Protein AF-A0A3B9AMH2-F1 (afdb_monomer_lite)

Secondary structure (DSSP, 8-state):
-GGGGSTT--HHHHGGG-S-HHHHHHHHHHHHHTT----EEEEEEEEEEE--SS-SSS--EEEEEEEEEEEES--STTTT---S-EESSTT--EEEEE-SS---TTHHHHHHHTT-------HHHHHHHH-TT--TTSTTHHHHHHHHHHTS---GGG-PPPPPP-

Foldseek 3Di:
DVVCPDPPDDPVVCVVVPPDVVVVVVVVCCCVVQVDAQFKQWDWDKDKDWDPDPDPQKGKIKMKTHQTKIDGLDDPVCNVPCPPIFTLDPPDIDIDIDIDPDDDPVVVVVCVVVVPDDDDDDSVVSHQVRDPQHDPPDPCPSVVVNVVVVVPDPDPPPPDDDDDDD

pLDDT: mean 77.84, std 19.22, range [33.84, 97.75]

Radius of gyration: 22.35 Å; chains: 1; bounding box: 78×37×49 Å

Structure (mmCIF, N/CA/C/O backbone):
data_AF-A0A3B9AMH2-F1
#
_entry.id   AF-A0A3B9AMH2-F1
#
loop_
_atom_site.group_PDB
_atom_site.id
_atom_site.type_symbol
_atom_site.label_atom_id
_atom_site.label_alt_id
_atom_site.label_comp_id
_atom_site.label_asym_id
_atom_site.label_entity_id
_atom_site.label_seq_id
_atom_site.pdbx_PDB_ins_code
_atom_site.Cartn_x
_atom_site.Cartn_y
_atom_site.Cartn_z
_atom_site.occupancy
_atom_site.B_iso_or_equiv
_atom_site.auth_seq_id
_atom_site.auth_comp_id
_atom_site.auth_asym_id
_atom_site.auth_atom_id
_atom_site.pdbx_PDB_model_num
ATOM 1 N N . ILE A 1 1 ? -23.196 -7.837 -2.439 1.00 44.62 1 ILE A N 1
ATOM 2 C CA . ILE A 1 1 ? -22.105 -8.004 -1.438 1.00 44.62 1 ILE A CA 1
ATOM 3 C C . ILE A 1 1 ? -22.574 -7.666 -0.020 1.00 44.62 1 ILE A C 1
ATOM 5 O O . ILE A 1 1 ? -22.412 -8.518 0.838 1.00 44.62 1 ILE A O 1
ATOM 9 N N . LYS A 1 2 ? -23.200 -6.501 0.244 1.00 38.59 2 LYS A N 1
ATOM 10 C CA . LYS A 1 2 ? -23.747 -6.165 1.584 1.00 38.59 2 LYS A CA 1
ATOM 11 C C . LYS A 1 2 ? -24.759 -7.192 2.129 1.00 38.59 2 LYS A C 1
ATOM 13 O O . LYS A 1 2 ? -24.775 -7.441 3.326 1.00 38.59 2 LYS A O 1
ATOM 18 N N . GLU A 1 3 ? -25.534 -7.827 1.251 1.00 42.00 3 GLU A N 1
ATOM 19 C CA . GLU A 1 3 ? -26.505 -8.874 1.614 1.00 42.00 3 GLU A CA 1
ATOM 20 C C . GLU A 1 3 ? -25.864 -10.169 2.144 1.00 42.00 3 GLU A C 1
ATOM 22 O O . GLU A 1 3 ? -26.463 -10.836 2.974 1.00 42.00 3 GLU A O 1
ATOM 27 N N . LEU A 1 4 ? -24.623 -10.493 1.755 1.00 42.69 4 LEU A N 1
ATOM 28 C CA . LEU A 1 4 ? -23.949 -11.748 2.133 1.00 42.69 4 LEU A CA 1
ATOM 29 C C . LEU A 1 4 ? -23.699 -11.868 3.650 1.00 42.69 4 LEU A C 1
ATOM 31 O O . LEU A 1 4 ? -23.441 -12.952 4.161 1.00 42.69 4 LEU A O 1
ATOM 35 N N . PHE A 1 5 ? -23.731 -10.743 4.365 1.00 50.12 5 PHE A N 1
ATOM 36 C CA . PHE A 1 5 ? -23.396 -10.661 5.787 1.00 50.12 5 PHE A CA 1
ATOM 37 C C . PHE A 1 5 ? -24.620 -10.445 6.685 1.00 50.12 5 PHE A C 1
ATOM 39 O O . PHE A 1 5 ? -24.457 -10.225 7.886 1.00 50.12 5 PHE A O 1
ATOM 46 N N . LYS A 1 6 ? -25.841 -10.486 6.132 1.00 46.25 6 LYS A N 1
ATOM 47 C CA . LYS A 1 6 ? -27.060 -10.414 6.943 1.00 46.25 6 LYS A CA 1
ATOM 48 C C . LYS A 1 6 ? -27.309 -11.754 7.655 1.00 46.25 6 LYS A C 1
ATOM 50 O O . LYS A 1 6 ? -27.091 -12.809 7.057 1.00 46.25 6 LYS A O 1
ATOM 55 N N . PRO A 1 7 ? -27.780 -11.745 8.914 1.00 40.84 7 PRO A N 1
ATOM 56 C CA . PRO A 1 7 ? -28.162 -12.970 9.610 1.00 40.84 7 PRO A CA 1
ATOM 57 C C . PRO A 1 7 ? -29.251 -13.720 8.830 1.00 40.84 7 PRO A C 1
ATOM 59 O O . PRO A 1 7 ? -30.241 -13.112 8.432 1.00 40.84 7 PRO A O 1
ATOM 62 N N . GLY A 1 8 ? -29.073 -15.028 8.621 1.00 53.03 8 GLY A N 1
ATOM 63 C CA . GLY A 1 8 ? -30.048 -15.884 7.929 1.00 53.03 8 GLY A CA 1
ATOM 64 C C . GLY A 1 8 ? -29.849 -16.026 6.417 1.00 53.03 8 GLY A C 1
ATOM 65 O O . GLY A 1 8 ? -30.597 -16.765 5.787 1.00 53.03 8 GLY A O 1
ATOM 66 N N . VAL A 1 9 ? -28.838 -15.373 5.837 1.00 53.09 9 VAL A N 1
ATOM 67 C CA . VAL A 1 9 ? -28.511 -15.528 4.416 1.00 53.09 9 VAL A CA 1
ATOM 68 C C . VAL A 1 9 ? -27.708 -16.805 4.191 1.00 53.09 9 VAL A C 1
ATOM 70 O O . VAL A 1 9 ? -26.649 -17.010 4.791 1.00 53.09 9 VAL A O 1
ATOM 73 N N . ILE A 1 10 ? -28.227 -17.672 3.324 1.00 58.06 10 ILE A N 1
ATOM 74 C CA . ILE A 1 10 ? -27.629 -18.968 3.027 1.00 58.06 10 ILE A CA 1
ATOM 75 C C . ILE A 1 10 ? -26.531 -18.765 1.980 1.00 58.06 10 ILE A C 1
ATOM 77 O O . ILE A 1 10 ? -26.757 -18.204 0.910 1.00 58.06 10 ILE A O 1
ATOM 81 N N . PHE A 1 11 ? -25.319 -19.232 2.286 1.00 61.41 11 PHE A N 1
ATOM 82 C CA . PHE A 1 11 ? -24.151 -19.101 1.408 1.00 61.41 11 PHE A CA 1
ATOM 83 C C . PHE A 1 11 ? -24.409 -19.643 -0.011 1.00 61.41 11 PHE A C 1
ATOM 85 O O . PHE A 1 11 ? -23.906 -19.083 -0.988 1.00 61.41 11 PHE A O 1
ATOM 92 N N . GLU A 1 12 ? -25.234 -20.690 -0.132 1.00 62.19 12 GLU A N 1
ATOM 93 C CA . GLU A 1 12 ? -25.641 -21.280 -1.410 1.00 62.19 12 GLU A CA 1
ATOM 94 C C . GLU A 1 12 ? -26.331 -20.285 -2.358 1.00 62.19 12 GLU A C 1
ATOM 96 O O . GLU A 1 12 ? -26.102 -20.355 -3.566 1.00 62.19 12 GLU A O 1
ATOM 101 N N . GLU A 1 13 ? -27.088 -19.308 -1.847 1.00 64.44 13 GLU A N 1
ATOM 102 C CA . GLU A 1 13 ? -27.782 -18.313 -2.680 1.00 64.44 13 GLU A CA 1
ATOM 103 C C . GLU A 1 13 ? -26.804 -17.441 -3.480 1.00 64.44 13 GLU A C 1
ATOM 105 O O . GLU A 1 13 ? -27.134 -16.969 -4.564 1.00 64.44 13 GLU A O 1
ATOM 110 N N . TYR A 1 14 ? -25.571 -17.276 -2.993 1.00 65.19 14 TYR A N 1
ATOM 111 C CA . TYR A 1 14 ? -24.535 -16.440 -3.606 1.00 65.19 14 TYR A CA 1
ATOM 112 C C . TYR A 1 14 ? -23.391 -17.258 -4.205 1.00 65.19 14 TYR A C 1
ATOM 114 O O . TYR A 1 14 ? -22.477 -16.684 -4.798 1.00 65.19 14 TYR A O 1
ATOM 122 N N . ALA A 1 15 ? -23.435 -18.589 -4.092 1.00 64.38 15 ALA A N 1
ATOM 123 C CA . ALA A 1 15 ? -22.375 -19.475 -4.563 1.00 64.38 15 ALA A CA 1
ATOM 124 C C . ALA A 1 15 ? -22.101 -19.312 -6.068 1.00 64.38 15 ALA A C 1
ATOM 126 O O . ALA A 1 15 ? -20.949 -19.374 -6.491 1.00 64.38 15 ALA A O 1
ATOM 127 N N . HIS A 1 16 ? -23.131 -19.001 -6.863 1.00 70.81 16 HIS A N 1
ATOM 128 C CA . HIS A 1 16 ? -23.010 -18.742 -8.301 1.00 70.81 16 HIS A CA 1
ATOM 129 C C . HIS A 1 16 ? -22.183 -17.484 -8.641 1.00 70.81 16 HIS A C 1
ATOM 131 O O . HIS A 1 16 ? -21.640 -17.382 -9.739 1.00 70.81 16 HIS A O 1
ATOM 137 N N . LEU A 1 17 ? -22.044 -16.538 -7.705 1.00 71.81 17 LEU A N 1
ATOM 138 C CA . LEU A 1 17 ? -21.196 -15.347 -7.853 1.00 71.81 17 LEU A CA 1
ATOM 139 C C . LEU A 1 17 ? -19.739 -15.617 -7.454 1.00 71.81 17 LEU A C 1
ATOM 141 O O . LEU A 1 17 ? -18.858 -14.786 -7.688 1.00 71.81 17 LEU A O 1
ATOM 145 N N . ILE A 1 18 ? -19.467 -16.763 -6.828 1.00 74.25 18 ILE A N 1
ATOM 146 C CA . ILE A 1 18 ? -18.159 -17.097 -6.282 1.00 74.25 18 ILE A CA 1
ATOM 147 C C . ILE A 1 18 ? -17.406 -17.953 -7.297 1.00 74.25 18 ILE A C 1
ATOM 149 O O . ILE A 1 18 ? -17.566 -19.166 -7.375 1.00 74.25 18 ILE A O 1
ATOM 153 N N . LYS A 1 19 ? -16.503 -17.306 -8.040 1.00 79.44 19 LYS A N 1
ATOM 154 C CA . LYS A 1 19 ? -15.672 -17.949 -9.073 1.00 79.44 19 LYS A CA 1
ATOM 155 C C . LYS A 1 19 ? -14.838 -19.133 -8.554 1.00 79.44 19 LYS A C 1
ATOM 157 O O . LYS A 1 19 ? -14.480 -20.010 -9.331 1.00 79.44 19 LYS A O 1
ATOM 162 N N . ASN A 1 20 ? -14.495 -19.150 -7.263 1.00 82.75 20 ASN A N 1
ATOM 163 C CA . ASN A 1 20 ? -13.775 -20.254 -6.626 1.00 82.75 20 ASN A CA 1
ATOM 164 C C . ASN A 1 20 ? -14.357 -20.538 -5.221 1.00 82.75 20 ASN A C 1
ATOM 166 O O . ASN A 1 20 ? -13.973 -19.863 -4.255 1.00 82.75 20 ASN A O 1
ATOM 170 N N . PRO A 1 21 ? -15.300 -21.490 -5.098 1.00 77.38 21 PRO A N 1
ATOM 171 C CA . PRO A 1 21 ? -16.022 -21.748 -3.850 1.00 77.38 21 PRO A CA 1
ATOM 172 C C . PRO A 1 21 ? -15.120 -22.289 -2.734 1.00 77.38 21 PRO A C 1
ATOM 174 O O . PRO A 1 21 ? -15.318 -21.938 -1.570 1.00 77.38 21 PRO A O 1
ATOM 177 N N . ASP A 1 22 ? -14.077 -23.054 -3.067 1.00 80.12 22 ASP A N 1
ATOM 178 C CA . ASP A 1 22 ? -13.131 -23.580 -2.077 1.00 80.12 22 ASP A CA 1
ATOM 179 C C . ASP A 1 22 ? -12.325 -22.465 -1.404 1.00 80.12 22 ASP A C 1
ATOM 181 O O . ASP A 1 22 ? -12.162 -22.456 -0.181 1.00 80.12 22 ASP A O 1
ATOM 185 N N . ASN A 1 23 ? -11.862 -21.476 -2.174 1.00 84.75 23 ASN A N 1
ATOM 186 C CA . ASN A 1 23 ? -11.167 -20.316 -1.617 1.00 84.75 23 ASN A CA 1
ATOM 187 C C . ASN A 1 23 ? -12.078 -19.491 -0.705 1.00 84.75 23 ASN A C 1
ATOM 189 O O . ASN A 1 23 ? -11.647 -19.080 0.374 1.00 84.75 23 ASN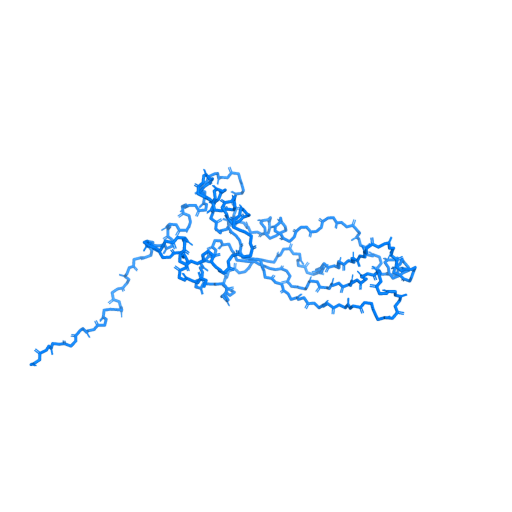 A O 1
ATOM 193 N N . ALA A 1 24 ? -13.339 -19.291 -1.097 1.00 83.31 24 ALA A N 1
ATOM 194 C CA . ALA A 1 24 ? -14.310 -18.603 -0.255 1.00 83.31 24 ALA A CA 1
ATOM 195 C C . ALA A 1 24 ? -14.564 -19.374 1.046 1.00 83.31 24 ALA A C 1
ATOM 197 O O . ALA A 1 24 ? -14.475 -18.794 2.127 1.00 83.31 24 ALA A O 1
ATOM 198 N N . ARG A 1 25 ? -14.777 -20.693 0.973 1.00 79.38 25 ARG A N 1
ATOM 199 C CA . ARG A 1 25 ? -14.952 -21.543 2.156 1.00 79.38 25 ARG A CA 1
ATOM 200 C C . ARG A 1 25 ? -13.756 -21.447 3.101 1.00 79.38 25 ARG A C 1
ATOM 202 O O . ARG A 1 25 ? -13.943 -21.279 4.304 1.00 79.38 25 ARG A O 1
ATOM 209 N N . ARG A 1 26 ? -12.526 -21.510 2.577 1.00 84.12 26 ARG A N 1
ATOM 210 C CA . ARG A 1 26 ? -11.298 -21.364 3.380 1.00 84.12 26 ARG A CA 1
ATOM 211 C C . ARG A 1 26 ? -11.204 -19.978 4.012 1.00 84.12 26 ARG A C 1
ATOM 213 O O . ARG A 1 26 ? -10.859 -19.880 5.184 1.00 84.12 26 ARG A O 1
ATOM 220 N N . PHE A 1 27 ? -11.540 -18.924 3.274 1.00 86.88 27 PHE A N 1
ATOM 221 C CA . PHE A 1 27 ? -11.563 -17.555 3.784 1.00 86.88 27 PHE A CA 1
ATOM 222 C C . PHE A 1 27 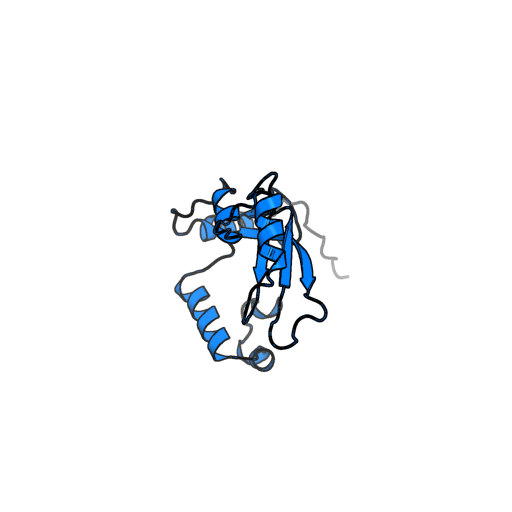? -12.558 -17.388 4.942 1.00 86.88 27 PHE A C 1
ATOM 224 O O . PHE A 1 27 ? -12.165 -16.957 6.027 1.00 86.88 27 PHE A O 1
ATOM 231 N N . PHE A 1 28 ? -13.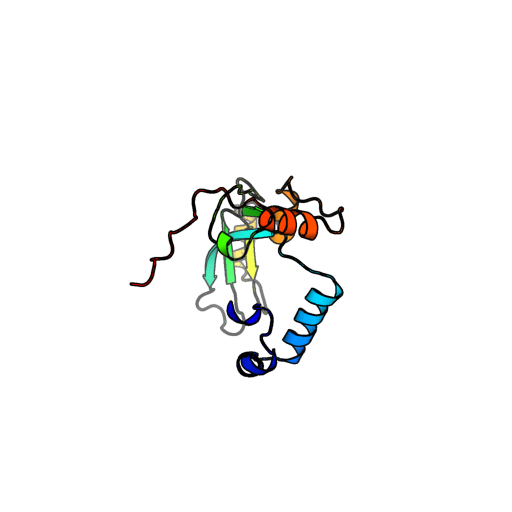813 -17.809 4.760 1.00 84.56 28 PHE A N 1
ATOM 232 C CA . PHE A 1 28 ? -14.833 -17.739 5.810 1.00 84.56 28 PHE A CA 1
ATOM 233 C C . PHE A 1 28 ? -14.489 -18.626 7.005 1.00 84.56 28 PHE A C 1
ATOM 235 O O . PHE A 1 28 ? -14.637 -18.192 8.145 1.00 84.56 28 PHE A O 1
ATOM 242 N N . TYR A 1 29 ? -13.938 -19.821 6.775 1.00 85.94 29 TYR A N 1
ATOM 243 C CA . TYR A 1 29 ? -13.433 -20.663 7.857 1.00 85.94 29 TYR A CA 1
ATOM 244 C C . TYR A 1 29 ? -12.398 -19.923 8.713 1.00 85.94 29 TYR A C 1
ATOM 246 O O . TYR A 1 29 ? -12.494 -19.957 9.937 1.00 85.94 29 TYR A O 1
ATOM 254 N N . GLN A 1 30 ? -11.438 -19.214 8.106 1.00 88.38 30 GLN A N 1
ATOM 255 C CA . GLN A 1 30 ? -10.453 -18.423 8.856 1.00 88.38 30 GLN A CA 1
ATOM 256 C C . GLN A 1 30 ? -11.110 -17.281 9.638 1.00 88.38 30 GLN A C 1
ATOM 258 O O . GLN A 1 30 ? -10.768 -17.074 10.800 1.00 88.38 30 GLN A O 1
ATOM 263 N N . ILE A 1 31 ? -12.073 -16.573 9.039 1.00 86.44 31 ILE A N 1
ATOM 264 C CA . ILE A 1 31 ? -12.808 -15.498 9.719 1.00 86.44 31 ILE A CA 1
ATOM 265 C C . ILE A 1 31 ? -13.545 -16.030 10.945 1.00 86.44 31 ILE A C 1
ATOM 267 O O . ILE A 1 31 ? -13.384 -15.478 12.032 1.00 86.44 31 ILE A O 1
ATOM 271 N N . HIS A 1 32 ? -14.325 -17.099 10.786 1.00 83.81 32 HIS A N 1
ATOM 272 C CA . HIS A 1 32 ? -15.162 -17.629 11.857 1.00 83.81 32 HIS A CA 1
ATOM 273 C C . HIS A 1 32 ? -14.339 -18.337 12.937 1.00 83.81 32 HIS A C 1
ATOM 275 O O . HIS A 1 32 ? -14.513 -18.046 14.116 1.00 83.81 32 HIS A O 1
ATOM 281 N N . SER A 1 33 ? -13.396 -19.205 12.553 1.00 84.75 33 SER A N 1
ATOM 282 C CA . SER A 1 33 ? -12.575 -19.961 13.515 1.00 84.75 33 SER A CA 1
ATOM 283 C C . SER A 1 33 ? -11.630 -19.077 14.329 1.00 84.75 33 SER A C 1
ATOM 285 O O . SER A 1 33 ? -11.343 -19.392 15.481 1.00 84.75 33 SER A O 1
ATOM 287 N N . ARG A 1 34 ? -11.151 -17.963 13.757 1.00 82.25 34 ARG A N 1
ATOM 288 C CA . ARG A 1 34 ? -10.230 -17.029 14.428 1.00 82.25 34 ARG A CA 1
ATOM 289 C C . ARG A 1 34 ? -10.899 -15.738 14.888 1.00 82.25 34 ARG A C 1
ATOM 291 O O . ARG A 1 34 ? -10.204 -14.849 15.373 1.00 82.25 34 ARG A O 1
ATOM 298 N N . ASN A 1 35 ? -12.220 -15.632 14.735 1.00 82.88 35 ASN A N 1
ATOM 299 C CA . ASN A 1 35 ? -13.016 -14.453 15.077 1.00 82.88 35 ASN A CA 1
ATOM 300 C C . ASN A 1 35 ? -12.400 -13.147 14.531 1.00 82.88 35 ASN A C 1
ATOM 302 O O . ASN A 1 35 ? -12.232 -12.163 15.256 1.00 82.88 35 ASN A O 1
ATOM 306 N N . LEU A 1 36 ? -11.996 -13.168 13.254 1.00 84.06 36 LEU A N 1
ATOM 307 C CA . LEU A 1 36 ? -11.339 -12.030 12.609 1.00 84.06 36 LEU A CA 1
ATOM 308 C C . LEU A 1 36 ? -12.326 -10.869 12.449 1.00 84.06 36 LEU A C 1
ATOM 310 O O . LEU A 1 36 ? -13.485 -11.064 12.080 1.00 84.06 36 LEU A O 1
ATOM 314 N N . ARG A 1 37 ? -11.846 -9.648 12.693 1.00 85.12 37 ARG A N 1
ATOM 315 C CA . ARG A 1 37 ? -12.614 -8.404 12.561 1.00 85.12 37 ARG A CA 1
ATOM 316 C C . ARG A 1 37 ? -11.804 -7.361 11.788 1.00 85.12 37 ARG A C 1
ATOM 318 O O . ARG A 1 37 ? -10.575 -7.429 11.820 1.00 85.12 37 ARG A O 1
ATOM 325 N N . PRO A 1 38 ? -12.455 -6.392 11.121 1.00 87.88 38 PRO A N 1
ATOM 326 C CA . PRO A 1 38 ? -11.764 -5.228 10.577 1.00 87.88 38 PRO A CA 1
ATOM 327 C C . PRO A 1 38 ? -11.019 -4.476 11.690 1.00 87.88 38 PRO A C 1
ATOM 329 O O . PRO A 1 38 ? -11.612 -4.108 12.702 1.00 87.88 38 PRO A O 1
ATOM 332 N N . VAL A 1 39 ? -9.712 -4.271 11.514 1.00 89.88 39 VAL A N 1
ATOM 333 C CA . VAL A 1 39 ? -8.849 -3.580 12.496 1.00 89.88 39 VAL A CA 1
ATOM 334 C C . VAL A 1 39 ? -8.421 -2.208 11.994 1.00 89.88 39 VAL A C 1
ATOM 336 O O . VAL A 1 39 ? -8.369 -1.256 12.766 1.00 89.88 39 VAL A O 1
ATOM 339 N N . VAL A 1 40 ? -8.133 -2.090 10.702 1.00 92.44 40 VAL A N 1
ATOM 340 C CA . VAL A 1 40 ? -7.671 -0.847 10.089 1.00 92.44 40 VAL A CA 1
ATOM 341 C C . VAL A 1 40 ? -8.223 -0.741 8.671 1.00 92.44 40 VAL A C 1
ATOM 343 O O . VAL A 1 40 ? -8.200 -1.718 7.920 1.00 92.44 40 VAL A O 1
ATOM 346 N N . ASN A 1 41 ? -8.740 0.433 8.316 1.00 94.12 41 ASN A N 1
ATOM 347 C CA . ASN A 1 41 ? -9.040 0.811 6.939 1.00 94.12 41 ASN A CA 1
ATOM 348 C C . ASN A 1 41 ? -7.809 1.506 6.362 1.00 94.12 41 ASN A C 1
ATOM 350 O O . ASN A 1 41 ? -7.384 2.517 6.915 1.00 94.12 41 ASN A O 1
ATOM 354 N N . VAL A 1 42 ? -7.232 0.972 5.288 1.00 95.12 42 VAL A N 1
ATOM 355 C CA . VAL A 1 42 ? -6.028 1.524 4.652 1.00 95.12 42 VAL A CA 1
ATOM 356 C C . VAL A 1 42 ? -6.443 2.337 3.433 1.00 95.12 42 VAL A C 1
ATOM 358 O O . VAL A 1 42 ? -7.039 1.796 2.506 1.00 95.12 42 VAL A O 1
ATOM 361 N N . ILE A 1 43 ? -6.093 3.619 3.430 1.00 95.25 43 ILE A N 1
ATOM 362 C CA . ILE A 1 43 ? -6.506 4.608 2.434 1.00 95.25 43 ILE A CA 1
ATOM 363 C C . ILE A 1 43 ? -5.245 5.198 1.796 1.00 95.25 43 ILE A C 1
ATOM 365 O O . ILE A 1 43 ? -4.289 5.535 2.492 1.00 95.25 43 ILE A O 1
ATOM 369 N N . TYR A 1 44 ? -5.215 5.278 0.469 1.00 96.25 44 TYR A N 1
ATOM 370 C CA . TYR A 1 44 ? -4.112 5.862 -0.292 1.00 96.25 44 TYR A CA 1
ATOM 371 C C . TYR A 1 44 ? -4.593 6.264 -1.684 1.00 96.25 44 TYR A C 1
ATOM 373 O O . TYR A 1 44 ? -5.558 5.704 -2.208 1.00 96.25 44 TYR A O 1
ATOM 381 N N . GLU A 1 45 ? -3.881 7.201 -2.295 1.00 96.12 45 GLU A N 1
ATOM 382 C CA . GLU A 1 45 ? -4.076 7.592 -3.688 1.00 96.12 45 GLU A CA 1
ATOM 383 C C . GLU A 1 45 ? -3.035 6.871 -4.542 1.00 96.12 45 GLU A C 1
ATOM 385 O O . GLU A 1 45 ? -1.850 6.902 -4.223 1.00 96.12 45 GLU A O 1
ATOM 390 N N . ARG A 1 46 ? -3.467 6.171 -5.596 1.00 97.19 46 ARG A N 1
ATOM 391 C CA . ARG A 1 46 ? -2.561 5.427 -6.480 1.00 97.19 46 ARG A CA 1
ATOM 392 C C . ARG A 1 46 ? -2.478 6.073 -7.849 1.00 97.19 46 ARG A C 1
ATOM 394 O O . ARG A 1 46 ? -3.494 6.190 -8.528 1.00 97.19 46 ARG A O 1
ATOM 401 N N . GLU A 1 47 ? -1.254 6.320 -8.293 1.00 97.75 47 GLU A N 1
ATOM 402 C CA . GLU A 1 47 ? -0.936 6.707 -9.665 1.00 97.75 47 GLU A CA 1
ATOM 403 C C . GLU A 1 47 ? -0.194 5.557 -10.363 1.00 97.75 47 GLU A C 1
ATOM 405 O O . GLU A 1 47 ? 0.987 5.319 -10.085 1.00 97.75 47 GLU A O 1
ATOM 410 N N . PRO A 1 48 ? -0.877 4.771 -11.218 1.00 95.88 48 PRO A N 1
ATOM 411 C CA . PRO A 1 48 ? -0.260 3.665 -11.932 1.00 95.88 48 PRO A CA 1
ATOM 412 C C . PRO A 1 48 ? 0.275 4.085 -13.307 1.00 95.88 48 PRO A C 1
ATOM 414 O O . PRO A 1 48 ? -0.423 4.699 -14.110 1.00 95.88 48 PRO A O 1
ATOM 417 N N . PHE A 1 49 ? 1.489 3.641 -13.615 1.00 93.19 49 PHE A N 1
ATOM 418 C CA . PHE A 1 49 ? 2.152 3.776 -14.905 1.00 93.19 49 PHE A CA 1
ATOM 419 C C . PHE A 1 49 ? 2.463 2.390 -15.465 1.00 93.19 49 PHE A C 1
ATOM 421 O O . PHE A 1 49 ? 3.010 1.522 -14.781 1.00 93.19 49 PHE A O 1
ATOM 428 N N . LEU A 1 50 ? 2.112 2.184 -16.730 1.00 90.38 50 LEU A N 1
ATOM 429 C CA . LEU A 1 50 ? 2.351 0.935 -17.447 1.00 90.38 50 LEU A CA 1
ATOM 430 C C . LEU A 1 50 ? 3.466 1.152 -18.467 1.00 90.38 50 LEU A C 1
ATOM 432 O O . LEU A 1 50 ? 3.470 2.162 -19.177 1.00 90.38 50 LEU A O 1
ATOM 436 N N . GLY A 1 51 ? 4.396 0.203 -18.551 1.00 83.56 51 GLY A N 1
ATOM 437 C CA . GLY A 1 51 ? 5.426 0.208 -19.580 1.00 83.56 51 GLY A CA 1
ATOM 438 C C . GLY A 1 51 ? 4.787 0.104 -20.961 1.00 83.56 51 GLY A C 1
ATOM 439 O O . GLY A 1 51 ? 4.236 -0.932 -21.319 1.00 83.56 51 GLY A O 1
ATOM 440 N N . LYS A 1 52 ? 4.847 1.176 -21.753 1.00 72.62 52 LYS A N 1
ATOM 441 C CA . LYS A 1 52 ? 4.456 1.115 -23.164 1.00 72.62 52 LYS A CA 1
ATOM 442 C C . LYS A 1 52 ? 5.590 0.485 -23.971 1.00 72.62 52 LYS A C 1
ATOM 444 O O . LYS A 1 52 ? 6.724 0.944 -23.895 1.00 72.62 52 LYS A O 1
ATOM 449 N N . ASN A 1 53 ? 5.252 -0.501 -24.799 1.00 61.59 53 ASN A N 1
ATOM 450 C CA . ASN A 1 53 ? 6.047 -0.929 -25.957 1.00 61.59 53 ASN A CA 1
ATOM 451 C C . ASN A 1 53 ? 7.443 -1.528 -25.677 1.00 61.59 53 ASN A C 1
ATOM 453 O O . ASN A 1 53 ? 8.288 -1.470 -26.565 1.00 61.59 53 ASN A O 1
ATOM 457 N N . MET A 1 54 ? 7.713 -2.090 -24.493 1.00 62.38 54 MET A N 1
ATOM 458 C CA . MET A 1 54 ? 9.025 -2.710 -24.227 1.00 62.38 54 MET A CA 1
ATOM 459 C C . MET A 1 54 ? 9.044 -4.216 -24.514 1.00 62.38 54 MET A C 1
ATOM 461 O O . MET A 1 54 ? 10.012 -4.683 -25.100 1.00 62.38 54 MET A O 1
ATOM 465 N N . ASP A 1 55 ? 7.982 -4.943 -24.155 1.00 71.38 55 ASP A N 1
ATOM 466 C CA . ASP A 1 55 ? 7.778 -6.382 -24.385 1.00 71.38 55 ASP A CA 1
ATOM 467 C C . ASP A 1 55 ? 6.404 -6.744 -23.790 1.00 71.38 55 ASP A C 1
ATOM 469 O O . ASP A 1 55 ? 6.116 -6.343 -22.662 1.00 71.38 55 ASP A O 1
ATOM 473 N N . LEU A 1 56 ? 5.530 -7.433 -24.532 1.00 73.06 56 LEU A N 1
ATOM 474 C CA . LEU A 1 56 ? 4.192 -7.798 -24.033 1.00 73.06 56 LEU A CA 1
ATOM 475 C C . LEU A 1 56 ? 4.249 -8.896 -22.962 1.00 73.06 56 LEU A C 1
ATOM 477 O O . LEU A 1 56 ? 3.362 -8.957 -22.113 1.00 73.06 56 LEU A O 1
ATOM 481 N N . GLU A 1 57 ? 5.293 -9.725 -22.976 1.00 80.00 57 GLU A N 1
ATOM 482 C CA . GLU A 1 57 ? 5.488 -10.794 -21.993 1.00 80.00 57 GLU A CA 1
ATOM 483 C C . GLU A 1 57 ? 6.035 -10.232 -20.669 1.00 80.00 57 GLU A C 1
ATOM 485 O O . GLU A 1 57 ? 5.741 -10.728 -19.576 1.00 80.00 57 GLU A O 1
ATOM 490 N N . ASN A 1 58 ? 6.786 -9.127 -20.734 1.00 83.75 58 ASN A N 1
ATOM 491 C CA . ASN A 1 58 ? 7.309 -8.444 -19.557 1.00 83.75 58 ASN A CA 1
ATOM 492 C C . ASN A 1 58 ? 6.369 -7.319 -19.092 1.00 83.75 58 ASN A C 1
ATOM 494 O O . ASN A 1 58 ? 6.572 -6.145 -19.401 1.00 83.75 58 ASN A O 1
ATOM 498 N N . ASP A 1 59 ? 5.360 -7.689 -18.299 1.00 87.31 59 ASP A N 1
ATOM 499 C CA . ASP A 1 59 ? 4.377 -6.789 -17.672 1.00 87.31 59 ASP A CA 1
ATOM 500 C C . ASP A 1 59 ? 5.028 -5.817 -16.667 1.00 87.31 59 ASP A C 1
ATOM 502 O O . ASP A 1 59 ? 4.995 -6.009 -15.448 1.00 87.31 59 ASP A O 1
ATOM 506 N N . PHE A 1 60 ? 5.672 -4.774 -17.192 1.00 91.19 60 PHE A N 1
ATOM 507 C CA . PHE A 1 60 ? 6.347 -3.750 -16.407 1.00 91.19 60 PHE A CA 1
ATOM 508 C C . PHE A 1 60 ? 5.365 -2.681 -15.921 1.00 91.19 60 PHE A C 1
ATOM 510 O O . PHE A 1 60 ? 4.675 -2.031 -16.715 1.00 91.19 60 PHE A O 1
ATOM 517 N N . ARG A 1 61 ? 5.337 -2.454 -14.605 1.00 92.44 61 ARG A N 1
ATOM 518 C CA . ARG A 1 61 ? 4.462 -1.475 -13.953 1.00 92.44 61 ARG A CA 1
ATOM 519 C C . ARG A 1 61 ? 5.211 -0.695 -12.892 1.00 92.44 61 ARG A C 1
ATOM 521 O O . ARG A 1 61 ? 5.975 -1.259 -12.113 1.00 92.44 61 ARG A O 1
ATOM 528 N N . VAL A 1 62 ? 4.916 0.592 -12.824 1.00 94.19 62 VAL A N 1
ATOM 529 C CA . VAL A 1 62 ? 5.380 1.486 -11.767 1.00 94.19 62 VAL A CA 1
ATOM 530 C C . VAL A 1 62 ? 4.152 2.094 -11.118 1.00 94.19 62 VAL A C 1
ATOM 532 O O . VAL A 1 62 ? 3.255 2.551 -11.819 1.00 94.19 62 VAL A O 1
ATOM 535 N N . THR A 1 63 ? 4.071 2.099 -9.794 1.00 96.75 63 THR A N 1
ATOM 536 C CA . THR A 1 63 ? 2.972 2.767 -9.091 1.00 96.75 63 THR A CA 1
ATOM 537 C C . THR A 1 63 ? 3.499 3.658 -7.986 1.00 96.75 63 THR A C 1
ATOM 539 O O . THR A 1 63 ? 4.383 3.246 -7.233 1.00 96.75 63 THR A O 1
ATOM 542 N N . PHE A 1 64 ? 2.895 4.832 -7.855 1.00 96.69 64 PHE A N 1
ATOM 543 C CA . PHE A 1 64 ? 3.089 5.725 -6.723 1.00 96.69 64 PHE A CA 1
ATOM 544 C C . PHE A 1 64 ? 1.873 5.605 -5.819 1.00 96.69 64 PHE A C 1
ATOM 546 O O . PHE A 1 64 ? 0.754 5.874 -6.251 1.00 96.69 64 PHE A O 1
ATOM 553 N N . ASP A 1 65 ? 2.087 5.176 -4.581 1.00 97.00 65 ASP A N 1
ATOM 554 C CA . ASP A 1 65 ? 1.051 5.186 -3.557 1.00 97.00 65 ASP A CA 1
ATOM 555 C C . ASP A 1 65 ? 1.301 6.382 -2.631 1.00 97.00 65 ASP A C 1
ATOM 557 O O . ASP A 1 65 ? 2.223 6.380 -1.805 1.00 97.00 65 ASP A O 1
ATOM 561 N N . LEU A 1 66 ? 0.487 7.417 -2.820 1.00 96.31 66 LEU A N 1
ATOM 562 C CA . LEU A 1 66 ? 0.554 8.713 -2.159 1.00 96.31 66 LEU A CA 1
ATOM 563 C C . LEU A 1 66 ? -0.375 8.759 -0.940 1.00 96.31 66 LEU A C 1
ATOM 565 O O . LEU A 1 66 ? -1.364 8.024 -0.849 1.00 96.31 66 LEU A O 1
ATOM 569 N N . HIS A 1 67 ? -0.049 9.656 -0.006 1.00 95.62 67 HIS A N 1
ATOM 570 C CA . HIS A 1 67 ? -0.886 10.001 1.149 1.00 95.62 67 HIS A CA 1
ATOM 571 C C . HIS A 1 67 ? -1.409 8.782 1.929 1.00 95.62 67 HIS A C 1
ATOM 573 O O . HIS A 1 67 ? -2.583 8.737 2.308 1.00 95.62 67 HIS A O 1
ATOM 579 N N . LEU A 1 68 ? -0.537 7.788 2.161 1.00 96.38 68 LEU A N 1
ATOM 580 C CA . LEU A 1 68 ? -0.897 6.556 2.858 1.00 96.38 68 LEU A CA 1
ATOM 581 C C . LEU A 1 68 ? -1.341 6.856 4.290 1.00 96.38 68 LEU A C 1
ATOM 583 O O . LEU A 1 68 ? -0.555 7.281 5.144 1.00 96.38 68 LEU A O 1
ATOM 587 N N . ARG A 1 69 ? -2.610 6.571 4.548 1.00 95.44 69 ARG A N 1
ATOM 588 C CA . ARG A 1 69 ? -3.294 6.912 5.784 1.00 95.44 69 ARG A CA 1
ATOM 589 C C . ARG A 1 69 ? -4.323 5.857 6.149 1.00 95.44 69 ARG A C 1
ATOM 591 O O . ARG A 1 69 ? -4.547 4.897 5.412 1.00 95.44 69 ARG A O 1
ATOM 598 N N . SER A 1 70 ? -4.899 5.975 7.334 1.00 95.31 70 SER A N 1
ATOM 599 C CA . SER A 1 70 ? -5.777 4.930 7.840 1.00 95.31 70 SER A CA 1
ATOM 600 C C . SER A 1 70 ? -6.714 5.371 8.941 1.00 95.31 70 SER A C 1
ATOM 602 O O . SER A 1 70 ? -6.440 6.337 9.645 1.00 95.31 70 SER A O 1
ATOM 604 N N . VAL A 1 71 ? -7.787 4.601 9.102 1.00 93.12 71 VAL A N 1
ATOM 605 C CA . VAL A 1 71 ? -8.764 4.735 10.186 1.00 93.12 71 VAL A CA 1
ATOM 606 C C . VAL A 1 71 ? -8.811 3.423 10.963 1.00 93.12 71 VAL A C 1
ATOM 608 O O . VAL A 1 71 ? -8.965 2.348 10.380 1.00 93.12 71 VAL A O 1
ATOM 611 N N . SER A 1 72 ? -8.668 3.495 12.285 1.00 91.00 72 SER A N 1
ATOM 612 C CA . SER A 1 72 ? -8.734 2.324 13.165 1.00 91.00 72 SER A CA 1
ATOM 613 C C . SER A 1 72 ? -10.173 1.865 13.403 1.00 91.00 72 SER A C 1
ATOM 615 O O . SER A 1 72 ? -11.052 2.699 13.612 1.00 91.00 72 SER A O 1
ATOM 617 N N . TYR A 1 73 ? -10.384 0.550 13.464 1.00 88.12 73 TYR A N 1
ATOM 618 C CA . TYR A 1 73 ? -11.668 -0.103 13.751 1.00 88.12 73 TYR A CA 1
ATOM 619 C C . TYR A 1 73 ? -12.836 0.477 12.929 1.00 88.12 73 TYR A C 1
ATOM 621 O O . TYR A 1 73 ? -13.780 1.039 13.500 1.00 88.12 73 TYR A O 1
ATOM 629 N N . PRO A 1 74 ? -12.754 0.392 11.586 1.00 86.62 74 PRO A N 1
ATOM 630 C CA . PRO A 1 74 ? -13.782 0.925 10.704 1.00 86.62 74 PRO A CA 1
ATOM 631 C C . PRO A 1 74 ? -15.047 0.065 10.746 1.00 86.62 74 PRO A C 1
ATOM 633 O O . PRO A 1 74 ? -14.981 -1.168 10.795 1.00 86.62 74 PRO A O 1
ATOM 636 N N . GLU A 1 75 ? -16.198 0.716 10.628 1.00 82.81 75 GLU A N 1
ATOM 637 C CA . GLU A 1 75 ? -17.440 0.051 10.251 1.00 82.81 75 GLU A CA 1
ATOM 638 C C . GLU A 1 75 ? -17.619 0.057 8.732 1.00 82.81 75 GLU A C 1
ATOM 640 O O . GLU A 1 75 ? -16.987 0.823 8.005 1.00 82.81 75 GLU A O 1
ATOM 645 N N . VAL A 1 76 ? -18.507 -0.802 8.228 1.00 80.81 76 VAL A N 1
ATOM 646 C CA . VAL A 1 76 ? -18.791 -0.880 6.784 1.00 80.81 76 VAL A CA 1
ATOM 647 C C . VAL A 1 76 ? -19.429 0.418 6.265 1.00 80.81 76 VAL A C 1
ATOM 649 O O . VAL A 1 76 ? -19.212 0.787 5.111 1.00 80.81 76 VAL A O 1
ATOM 652 N N . SER A 1 77 ? -20.203 1.117 7.098 1.00 82.25 77 SER A N 1
ATOM 653 C CA . SER A 1 77 ? -20.754 2.451 6.809 1.00 82.25 77 SER A CA 1
ATOM 654 C C . SER A 1 77 ? -19.680 3.537 6.736 1.00 82.25 77 SER A C 1
ATOM 656 O O . SER A 1 77 ? -19.834 4.487 5.973 1.00 82.25 77 SER A O 1
ATOM 658 N N . ASP A 1 78 ? -18.577 3.363 7.465 1.00 82.31 78 ASP A N 1
ATOM 659 C CA . ASP A 1 78 ? -17.540 4.380 7.654 1.00 82.31 78 ASP A CA 1
ATOM 660 C C . ASP A 1 78 ? -16.389 4.267 6.646 1.00 82.31 78 ASP A C 1
ATOM 662 O O . ASP A 1 78 ? -15.426 5.024 6.723 1.00 82.31 78 ASP A O 1
ATOM 666 N N . LEU A 1 79 ? -16.452 3.339 5.684 1.00 83.25 79 LEU A N 1
ATOM 667 C CA . LEU A 1 79 ? -15.336 3.063 4.764 1.00 83.25 79 LEU A CA 1
ATOM 668 C C . LEU A 1 79 ? -14.869 4.282 3.955 1.00 83.25 79 LEU A C 1
ATOM 670 O O . LEU A 1 79 ? -13.706 4.331 3.557 1.00 83.25 79 LEU A O 1
ATOM 674 N N . TYR A 1 80 ? -15.763 5.246 3.730 1.00 85.75 80 TYR A N 1
ATOM 675 C CA . TYR A 1 80 ? -15.494 6.492 3.004 1.00 85.75 80 TYR A CA 1
ATOM 676 C C . TYR A 1 80 ? -15.369 7.712 3.927 1.00 85.75 80 TYR A C 1
ATOM 678 O O . TYR A 1 80 ? -15.219 8.833 3.450 1.00 85.75 80 TYR A O 1
ATOM 686 N N . LEU A 1 81 ? -15.462 7.515 5.245 1.00 85.44 81 LEU A N 1
ATOM 687 C CA . LEU A 1 81 ? -15.328 8.580 6.228 1.00 85.44 81 LEU A CA 1
ATOM 688 C C . LEU A 1 81 ? -13.888 8.644 6.732 1.00 85.44 81 LEU A C 1
ATOM 690 O O . LEU A 1 81 ? -13.398 7.756 7.424 1.00 85.44 81 LEU A O 1
ATOM 694 N N . GLU A 1 82 ? -13.229 9.758 6.446 1.00 85.12 82 GLU A N 1
ATOM 695 C CA . GLU A 1 82 ? -11.862 10.040 6.880 1.00 85.12 82 GLU A CA 1
ATOM 696 C C . GLU A 1 82 ? -11.831 10.772 8.234 1.00 85.12 82 GLU A C 1
ATOM 698 O O . GLU A 1 82 ? -11.206 11.818 8.398 1.00 85.12 82 GLU A O 1
ATOM 703 N N . LYS A 1 83 ? -12.535 10.232 9.237 1.00 83.56 83 LYS A N 1
ATOM 704 C CA . LYS A 1 83 ? -12.499 10.753 10.614 1.00 83.56 83 LYS A CA 1
ATOM 705 C C . LYS A 1 83 ? -11.415 10.041 11.425 1.00 83.56 83 LYS A C 1
ATOM 707 O O . LYS A 1 83 ? -11.351 8.817 11.425 1.00 83.56 83 LYS A O 1
ATOM 712 N N . GLY A 1 84 ? -10.600 10.803 12.161 1.00 85.00 84 GLY A N 1
ATOM 713 C CA . GLY A 1 84 ? -9.558 10.239 13.032 1.00 85.00 84 GLY A CA 1
ATOM 714 C C . GLY A 1 84 ? -8.425 9.554 12.263 1.00 85.00 84 GLY A C 1
ATOM 715 O O . GLY A 1 84 ? -7.952 8.496 12.669 1.00 85.00 84 GLY A O 1
ATOM 716 N N . VAL A 1 85 ? -8.032 10.131 11.127 1.00 92.19 85 VAL A N 1
ATOM 717 C CA . VAL A 1 85 ? -7.027 9.558 10.231 1.00 92.19 85 VAL A CA 1
ATOM 718 C C . VAL A 1 85 ? -5.628 9.609 10.843 1.00 92.19 85 VAL A C 1
ATOM 720 O O . VAL A 1 85 ? -5.202 10.647 11.346 1.00 92.19 85 VAL A O 1
ATOM 723 N N . SER A 1 86 ? -4.886 8.508 10.715 1.00 94.00 86 SER A N 1
ATOM 724 C CA . SER A 1 86 ? -3.451 8.447 11.001 1.00 94.00 86 SER A CA 1
ATOM 725 C C . SER A 1 86 ? -2.643 8.163 9.734 1.00 94.00 86 SER A C 1
ATOM 727 O O . SER A 1 86 ? -2.945 7.222 8.990 1.00 94.00 86 SER A O 1
ATOM 729 N N . TYR A 1 87 ? -1.613 8.977 9.494 1.00 95.12 87 TYR A N 1
ATOM 730 C CA . TYR A 1 87 ? -0.691 8.854 8.363 1.00 95.12 87 TYR A CA 1
ATOM 731 C C . TYR A 1 87 ? 0.457 7.901 8.695 1.00 95.12 87 TYR A C 1
ATOM 733 O O . TYR A 1 87 ? 1.147 8.082 9.695 1.00 95.12 87 TYR A O 1
ATOM 741 N N . ALA A 1 88 ? 0.689 6.910 7.831 1.00 92.62 88 ALA A N 1
ATOM 742 C CA . ALA A 1 88 ? 1.716 5.893 8.054 1.00 92.62 88 ALA A CA 1
ATOM 743 C C . ALA A 1 88 ? 3.136 6.413 7.786 1.00 92.62 88 ALA A C 1
ATOM 745 O O . ALA A 1 88 ? 4.048 6.135 8.560 1.00 92.62 88 ALA A O 1
ATOM 746 N N . PHE A 1 89 ? 3.312 7.178 6.703 1.00 91.88 89 PHE A N 1
ATOM 747 C CA . PHE A 1 89 ? 4.612 7.692 6.258 1.00 91.88 89 PHE A CA 1
ATOM 748 C C . PHE A 1 89 ? 4.521 9.184 5.890 1.00 91.88 89 PHE A C 1
ATOM 750 O O . PHE A 1 89 ? 4.510 9.529 4.709 1.00 91.88 89 PHE A O 1
ATOM 757 N N . PRO A 1 90 ? 4.412 10.095 6.875 1.00 91.06 90 PRO A N 1
ATOM 758 C CA . PRO A 1 90 ? 4.321 11.527 6.599 1.00 91.06 90 PRO A CA 1
ATOM 759 C C . PRO A 1 90 ? 5.546 12.030 5.821 1.00 91.06 90 PRO A C 1
ATOM 761 O O . PRO A 1 90 ? 6.679 11.782 6.227 1.00 91.06 90 PRO A O 1
ATOM 764 N N . GLY A 1 91 ? 5.320 12.734 4.709 1.00 91.81 91 GLY A N 1
ATOM 765 C CA . GLY A 1 91 ? 6.389 13.278 3.858 1.00 91.81 91 GLY A CA 1
ATOM 766 C C . GLY A 1 91 ? 7.046 12.272 2.905 1.00 91.81 91 GLY A C 1
ATOM 767 O O . GLY A 1 91 ? 7.945 12.651 2.161 1.00 91.81 91 GLY A O 1
ATOM 768 N N . PHE A 1 92 ? 6.592 11.016 2.889 1.00 92.88 92 PHE A N 1
ATOM 769 C CA . PHE A 1 92 ? 7.075 9.987 1.970 1.00 92.88 92 PHE A CA 1
ATOM 770 C C . PHE A 1 92 ? 5.916 9.374 1.179 1.00 92.88 92 PHE A C 1
ATOM 772 O O . PHE A 1 92 ? 4.764 9.374 1.611 1.00 92.88 92 PHE A O 1
ATOM 779 N N . PHE A 1 93 ? 6.241 8.798 0.027 1.00 94.38 93 PHE A N 1
ATOM 780 C CA . PHE A 1 93 ? 5.339 7.951 -0.747 1.00 94.38 93 PHE A CA 1
ATOM 781 C C . PHE A 1 93 ? 5.992 6.594 -1.001 1.00 94.38 93 PHE A C 1
ATOM 783 O O . PHE A 1 93 ? 7.209 6.440 -0.872 1.00 94.38 93 PHE A O 1
ATOM 790 N N . ILE A 1 94 ? 5.183 5.600 -1.365 1.00 95.88 94 ILE A N 1
ATOM 791 C CA . ILE A 1 94 ? 5.695 4.279 -1.734 1.00 95.88 94 ILE A CA 1
ATOM 792 C C . ILE A 1 94 ? 5.783 4.207 -3.253 1.00 95.88 94 ILE A C 1
ATOM 794 O O . ILE A 1 94 ? 4.765 4.298 -3.939 1.00 95.88 94 ILE A O 1
ATOM 798 N N . LEU A 1 95 ? 6.996 4.004 -3.761 1.00 95.75 95 LEU A N 1
ATOM 799 C CA . LEU A 1 95 ? 7.232 3.607 -5.142 1.00 95.75 95 LEU A CA 1
ATOM 800 C C . LEU A 1 95 ? 7.272 2.080 -5.221 1.00 95.75 95 LEU A C 1
ATOM 802 O O . LEU A 1 95 ? 8.111 1.443 -4.586 1.00 95.75 95 LEU A O 1
ATOM 806 N N . GLU A 1 96 ? 6.394 1.492 -6.024 1.00 95.19 96 GLU A N 1
ATOM 807 C CA . GLU A 1 96 ? 6.412 0.060 -6.316 1.00 95.19 96 GLU A CA 1
ATOM 808 C C . GLU A 1 96 ? 6.738 -0.157 -7.794 1.00 95.19 96 GLU A C 1
ATOM 810 O O . GLU A 1 96 ? 6.086 0.401 -8.674 1.00 95.19 96 GLU A O 1
ATOM 815 N N . ILE A 1 97 ? 7.755 -0.977 -8.058 1.00 93.62 97 ILE A N 1
ATOM 816 C CA . ILE A 1 97 ? 8.178 -1.365 -9.405 1.00 93.62 97 ILE A CA 1
ATOM 817 C C . ILE A 1 97 ? 7.952 -2.871 -9.535 1.00 93.62 97 ILE A C 1
ATOM 819 O O . ILE A 1 97 ? 8.495 -3.654 -8.753 1.00 93.62 97 ILE A O 1
ATOM 823 N N . LYS A 1 98 ? 7.140 -3.274 -10.511 1.00 93.12 98 LYS A N 1
ATOM 824 C CA . LYS A 1 98 ? 6.755 -4.662 -10.787 1.00 93.12 98 LYS A CA 1
ATOM 825 C C . LYS A 1 98 ? 7.135 -5.043 -12.211 1.00 93.12 98 LYS A C 1
ATOM 827 O O . LYS A 1 98 ? 6.968 -4.248 -13.128 1.00 93.12 98 LYS A O 1
ATOM 832 N N . PHE A 1 99 ? 7.642 -6.258 -12.375 1.00 92.50 99 PHE A N 1
ATOM 833 C CA . PHE A 1 99 ? 8.003 -6.857 -13.658 1.00 92.50 99 PHE A CA 1
ATOM 834 C C . PHE A 1 99 ? 7.941 -8.384 -13.545 1.00 92.50 99 PHE A C 1
ATOM 836 O O . PHE A 1 99 ? 8.157 -8.924 -12.459 1.00 92.50 99 PHE A O 1
ATOM 843 N N . ASN A 1 100 ? 7.666 -9.071 -14.657 1.00 88.94 100 ASN A N 1
ATOM 844 C CA . ASN A 1 100 ? 7.576 -10.536 -14.690 1.00 88.94 100 ASN A CA 1
ATOM 845 C C . ASN A 1 100 ? 8.935 -11.196 -14.933 1.00 88.94 100 ASN A C 1
ATOM 847 O O . ASN A 1 100 ? 9.284 -12.159 -14.253 1.00 88.94 100 ASN A O 1
ATOM 851 N N . HIS A 1 101 ? 9.698 -10.683 -15.900 1.00 88.12 101 HIS A N 1
ATOM 852 C CA . HIS A 1 101 ? 10.920 -11.330 -16.375 1.00 88.12 101 HIS A CA 1
ATOM 853 C C . HIS A 1 101 ? 12.165 -10.516 -16.047 1.00 88.12 101 HIS A C 1
ATOM 855 O O . HIS A 1 101 ? 13.140 -11.058 -15.530 1.00 88.12 101 HIS A O 1
ATOM 861 N N . TYR A 1 102 ? 12.140 -9.211 -16.320 1.00 89.69 102 TYR A N 1
ATOM 862 C CA . TYR A 1 102 ? 13.305 -8.354 -16.122 1.00 89.69 102 TYR A CA 1
ATOM 863 C C . TYR A 1 102 ? 12.920 -6.910 -15.806 1.00 89.69 102 TYR A C 1
ATOM 865 O O . TYR A 1 102 ? 11.906 -6.387 -16.268 1.00 89.69 102 TYR A O 1
ATOM 873 N N . CYS A 1 103 ? 13.774 -6.245 -15.031 1.00 89.75 103 CYS A N 1
ATOM 874 C CA . CYS A 1 103 ? 13.668 -4.813 -14.782 1.00 89.75 103 CYS A CA 1
ATOM 875 C C . CYS A 1 103 ? 14.342 -4.041 -15.932 1.00 89.75 103 CYS A C 1
ATOM 877 O O . CYS A 1 103 ? 15.494 -4.349 -16.254 1.00 89.75 103 CYS A O 1
ATOM 879 N N . PRO A 1 104 ? 13.682 -3.044 -16.547 1.00 89.38 104 PRO A N 1
ATOM 880 C CA . PRO A 1 104 ? 14.308 -2.197 -17.554 1.00 89.38 104 PRO A CA 1
ATOM 881 C C . PRO A 1 104 ? 15.556 -1.480 -17.022 1.00 89.38 104 PRO A C 1
ATOM 883 O O . PRO A 1 104 ? 15.573 -0.969 -15.902 1.00 89.38 104 PRO A O 1
ATOM 886 N N . THR A 1 105 ? 16.601 -1.395 -17.845 1.00 90.19 105 THR A N 1
ATOM 887 C CA . THR A 1 105 ? 17.912 -0.852 -17.444 1.00 90.19 105 THR A CA 1
ATOM 888 C C . THR A 1 105 ? 17.864 0.618 -17.027 1.00 90.19 105 THR A C 1
ATOM 890 O O . THR A 1 105 ? 18.633 1.024 -16.160 1.00 90.19 105 THR A O 1
ATOM 893 N N . TRP A 1 106 ? 16.933 1.399 -17.583 1.00 90.00 106 TRP A N 1
ATOM 894 C CA . TRP A 1 106 ? 16.740 2.815 -17.257 1.00 90.00 106 TRP A CA 1
ATOM 895 C C . TRP A 1 106 ? 16.216 3.056 -15.833 1.00 90.00 106 TRP A C 1
ATOM 897 O O . TRP A 1 106 ? 16.368 4.155 -15.309 1.00 90.00 106 TRP A O 1
ATOM 907 N N . VAL A 1 107 ? 15.633 2.045 -15.179 1.00 91.19 107 VAL A N 1
ATOM 908 C CA . VAL A 1 107 ? 15.106 2.177 -13.810 1.00 91.19 107 VAL A CA 1
ATOM 909 C C . VAL A 1 107 ? 16.234 2.399 -12.806 1.00 91.19 107 VAL A C 1
ATOM 911 O O . VAL A 1 107 ? 16.079 3.164 -11.858 1.00 91.19 107 VAL A O 1
ATOM 914 N N . LYS A 1 108 ? 17.380 1.741 -13.010 1.00 90.94 108 LYS A N 1
ATOM 915 C CA . LYS A 1 108 ? 18.496 1.778 -12.061 1.00 90.94 108 LYS A CA 1
ATOM 916 C C . LYS A 1 108 ? 19.096 3.190 -11.909 1.00 90.94 108 LYS A C 1
ATOM 918 O O . LYS A 1 108 ? 19.163 3.635 -10.767 1.00 90.94 108 LYS A O 1
ATOM 923 N N . PRO A 1 109 ? 19.439 3.917 -12.992 1.00 93.81 109 PRO A N 1
ATOM 924 C CA . PRO A 1 109 ? 19.856 5.316 -12.897 1.00 93.81 109 PRO A CA 1
ATOM 925 C C . PRO A 1 109 ? 18.854 6.197 -12.147 1.00 93.81 109 PRO A C 1
ATOM 927 O O . PRO A 1 109 ? 19.247 6.923 -11.251 1.00 93.81 109 PRO A O 1
ATOM 930 N N . ILE A 1 110 ? 17.549 6.056 -12.409 1.00 92.00 110 ILE A N 1
ATOM 931 C CA . ILE A 1 110 ? 16.516 6.836 -11.704 1.00 92.00 110 ILE A CA 1
ATOM 932 C C . ILE A 1 110 ? 16.547 6.560 -10.197 1.00 92.00 110 ILE A C 1
ATOM 934 O O . ILE A 1 110 ? 16.454 7.480 -9.389 1.00 92.00 110 ILE A O 1
ATOM 938 N N . MET A 1 111 ? 16.688 5.298 -9.789 1.00 91.25 111 MET A N 1
ATOM 939 C CA . MET A 1 111 ? 16.786 4.971 -8.365 1.00 91.25 111 MET A CA 1
ATOM 940 C C . MET A 1 111 ? 18.010 5.615 -7.703 1.00 91.25 111 MET A C 1
ATOM 942 O O . MET A 1 111 ? 17.913 6.045 -6.554 1.00 91.25 111 MET A O 1
ATOM 94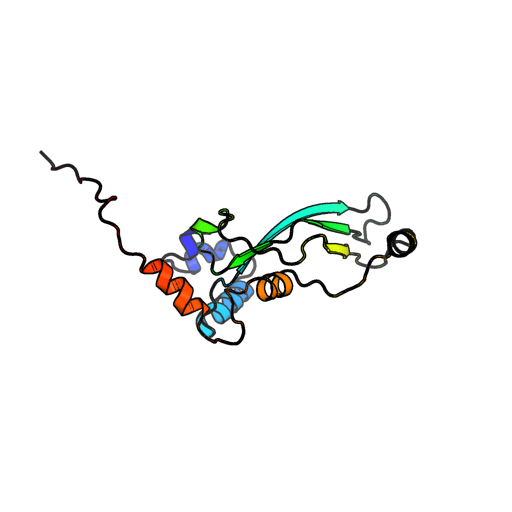6 N N . GLU A 1 112 ? 19.135 5.676 -8.415 1.00 92.25 112 GLU A N 1
ATOM 947 C CA . GLU A 1 112 ? 20.391 6.262 -7.937 1.00 92.25 112 GLU A CA 1
ATOM 948 C C . GLU A 1 112 ? 20.318 7.799 -7.895 1.00 92.25 112 GLU A C 1
ATOM 950 O O . GLU A 1 112 ? 20.613 8.389 -6.854 1.00 92.25 112 GLU A O 1
ATOM 955 N N . ASP A 1 113 ? 19.834 8.434 -8.965 1.00 94.12 113 ASP A N 1
ATOM 956 C CA . ASP A 1 113 ? 19.718 9.892 -9.110 1.00 94.12 113 ASP A CA 1
ATOM 957 C C . ASP A 1 113 ? 18.801 10.507 -8.044 1.00 94.12 113 ASP A C 1
ATOM 959 O O . ASP A 1 113 ? 19.113 11.547 -7.462 1.00 94.12 113 ASP A O 1
ATOM 963 N N . PHE A 1 114 ? 17.681 9.841 -7.744 1.00 91.12 114 PHE A N 1
ATOM 964 C CA . PHE A 1 114 ? 16.733 10.279 -6.715 1.00 91.12 114 PHE A CA 1
ATOM 965 C C . PHE A 1 114 ? 17.035 9.709 -5.322 1.00 91.12 114 PHE A C 1
ATOM 967 O O . PHE A 1 114 ? 16.245 9.916 -4.400 1.00 91.12 114 PHE A O 1
ATOM 974 N N . GLN A 1 115 ? 18.153 8.990 -5.155 1.00 91.62 115 GLN A N 1
ATOM 975 C CA . GLN A 1 115 ? 18.577 8.386 -3.885 1.00 91.62 115 GLN A CA 1
ATOM 976 C C . GLN A 1 115 ? 17.456 7.574 -3.208 1.00 91.62 115 GLN A C 1
ATOM 978 O O . GLN A 1 115 ? 17.239 7.642 -1.993 1.00 91.62 115 GLN A O 1
ATOM 983 N N . LEU A 1 116 ? 16.704 6.810 -4.006 1.00 91.94 116 LEU A N 1
ATOM 984 C CA . LEU A 1 116 ? 15.544 6.071 -3.523 1.00 91.94 116 LEU A CA 1
ATOM 985 C C . LEU A 1 116 ? 15.977 4.941 -2.589 1.00 91.94 116 LEU A C 1
ATOM 987 O O . LEU A 1 116 ? 16.826 4.110 -2.918 1.00 91.94 116 LEU A O 1
ATOM 991 N N . ARG A 1 117 ? 15.335 4.862 -1.423 1.00 89.56 117 ARG A N 1
ATOM 992 C CA . ARG A 1 117 ? 15.584 3.789 -0.457 1.00 89.56 117 ARG A CA 1
ATOM 993 C C . ARG A 1 117 ? 14.750 2.563 -0.797 1.00 89.56 117 ARG A C 1
ATOM 995 O O . ARG A 1 117 ? 13.521 2.620 -0.821 1.00 89.56 117 ARG A O 1
ATOM 1002 N N . LYS A 1 118 ? 15.420 1.434 -1.027 1.00 91.62 118 LYS A N 1
ATOM 1003 C CA . LYS A 1 118 ? 14.761 0.140 -1.219 1.00 91.62 118 LYS A CA 1
ATOM 1004 C C . LYS A 1 118 ? 14.488 -0.505 0.137 1.00 91.62 118 LYS A C 1
ATOM 1006 O O . LYS A 1 118 ? 15.372 -1.129 0.718 1.00 91.62 118 LYS A O 1
ATOM 1011 N N . GLU A 1 119 ? 13.251 -0.397 0.603 1.00 91.62 119 GLU A N 1
ATOM 1012 C CA . GLU A 1 119 ? 12.818 -0.932 1.895 1.00 91.62 119 GLU A CA 1
ATOM 1013 C C . GLU A 1 119 ? 11.491 -1.6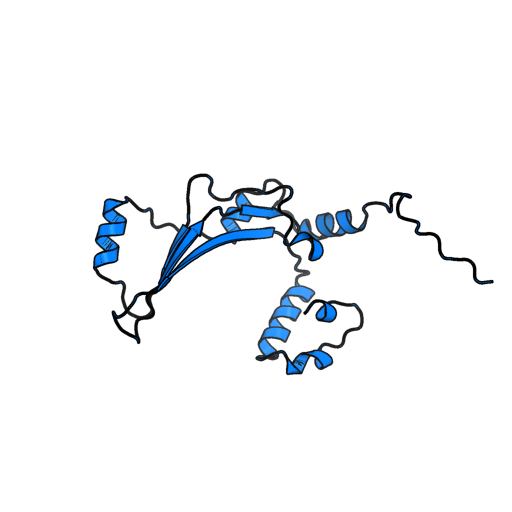99 1.765 1.00 91.62 119 GLU A C 1
ATOM 1015 O O . GLU A 1 119 ? 10.668 -1.383 0.899 1.00 91.62 119 GLU A O 1
ATOM 1020 N N . PRO A 1 120 ? 11.246 -2.720 2.605 1.00 91.31 120 PRO A N 1
ATOM 1021 C CA . PRO A 1 120 ? 9.943 -3.368 2.664 1.00 91.31 120 PRO A CA 1
ATOM 1022 C C . PRO A 1 120 ? 8.894 -2.399 3.232 1.00 91.31 120 PRO A C 1
ATOM 1024 O O . PRO A 1 120 ? 8.860 -2.130 4.430 1.00 91.31 120 PRO A O 1
ATOM 1027 N N . ALA A 1 121 ? 7.989 -1.918 2.380 1.00 92.06 121 ALA A N 1
ATOM 1028 C CA . ALA A 1 121 ? 6.935 -0.977 2.757 1.00 92.06 121 ALA A CA 1
ATOM 1029 C C . ALA A 1 121 ? 5.551 -1.653 2.780 1.00 92.06 121 ALA A C 1
ATOM 1031 O O . ALA A 1 121 ? 4.741 -1.523 1.859 1.00 92.06 121 ALA A O 1
ATOM 1032 N N . SER A 1 122 ? 5.257 -2.401 3.849 1.00 94.06 122 SER A N 1
ATOM 1033 C CA . SER A 1 122 ? 3.916 -2.968 4.042 1.00 94.06 122 SER A CA 1
ATOM 1034 C C . SER A 1 122 ? 2.933 -1.878 4.459 1.00 94.06 122 SER A C 1
ATOM 1036 O O . SER A 1 122 ? 3.031 -1.330 5.557 1.00 94.06 122 SER A O 1
ATOM 1038 N N . LYS A 1 123 ? 1.940 -1.610 3.605 1.00 95.19 123 LYS A N 1
ATOM 1039 C CA . LYS A 1 123 ? 0.880 -0.629 3.881 1.00 95.19 123 LYS A CA 1
ATOM 1040 C C . LYS A 1 123 ? 0.144 -0.943 5.181 1.00 95.19 123 LYS A C 1
ATOM 1042 O O . LYS A 1 123 ? -0.035 -0.068 6.018 1.00 95.19 123 LYS A O 1
ATOM 1047 N N . TYR A 1 124 ? -0.218 -2.212 5.370 1.00 94.81 124 TYR A N 1
ATOM 1048 C CA . TYR A 1 124 ? -0.921 -2.667 6.566 1.00 94.81 124 TYR A CA 1
ATOM 1049 C C . TYR A 1 124 ? -0.082 -2.432 7.826 1.00 94.81 124 TYR A C 1
ATOM 1051 O O . TYR A 1 124 ? -0.545 -1.773 8.750 1.00 94.81 124 TYR A O 1
ATOM 1059 N N . VAL A 1 125 ? 1.175 -2.890 7.845 1.00 93.88 125 VAL A N 1
ATOM 1060 C CA . VAL A 1 125 ? 2.054 -2.724 9.018 1.00 93.88 125 VAL A CA 1
ATOM 1061 C C . VAL A 1 125 ? 2.328 -1.248 9.298 1.00 93.88 125 VAL A C 1
ATOM 1063 O O . VAL A 1 125 ? 2.221 -0.830 10.446 1.00 93.88 125 VAL A O 1
ATOM 1066 N N . GLY A 1 126 ? 2.607 -0.450 8.262 1.00 93.31 126 GLY A N 1
ATOM 1067 C CA . GLY A 1 126 ? 2.810 0.993 8.400 1.00 93.31 126 GLY A CA 1
ATOM 1068 C C . GLY A 1 126 ? 1.609 1.677 9.051 1.00 93.31 126 GLY A C 1
ATOM 1069 O O . GLY A 1 126 ? 1.766 2.420 10.015 1.00 93.31 126 GLY A O 1
ATOM 1070 N N . THR A 1 127 ? 0.396 1.358 8.591 1.00 94.38 127 THR A N 1
ATOM 1071 C CA . THR A 1 127 ? -0.829 1.915 9.180 1.00 94.38 127 THR A CA 1
ATOM 1072 C C . THR A 1 127 ? -1.095 1.420 10.599 1.00 94.38 127 THR A C 1
ATOM 1074 O O . THR A 1 127 ? -1.449 2.224 11.452 1.00 94.38 127 THR A O 1
ATOM 1077 N N . ILE A 1 128 ? -0.876 0.139 10.910 1.00 93.25 128 ILE A N 1
ATOM 1078 C CA . ILE A 1 128 ? -1.023 -0.376 12.282 1.00 93.25 128 ILE A CA 1
ATOM 1079 C C . ILE A 1 128 ? -0.052 0.335 13.231 1.00 93.25 128 ILE A C 1
ATOM 1081 O O . ILE A 1 128 ? -0.475 0.800 14.283 1.00 93.25 128 ILE A O 1
ATOM 1085 N N . ASN A 1 129 ? 1.217 0.476 12.841 1.00 91.88 129 ASN A N 1
ATOM 1086 C CA . ASN A 1 129 ? 2.243 1.113 13.668 1.00 91.88 129 ASN A CA 1
ATOM 1087 C C . ASN A 1 129 ? 1.974 2.607 13.897 1.00 91.88 129 ASN A C 1
ATOM 1089 O O . ASN A 1 129 ? 2.281 3.128 14.966 1.00 91.88 129 ASN A O 1
ATOM 1093 N N . ALA A 1 130 ? 1.396 3.296 12.912 1.00 91.44 130 ALA A N 1
ATOM 1094 C CA . ALA A 1 130 ? 1.046 4.709 13.031 1.00 91.44 130 ALA A CA 1
ATOM 1095 C C . ALA A 1 130 ? -0.227 4.960 13.858 1.00 91.44 130 ALA A C 1
ATOM 1097 O O . ALA A 1 130 ? -0.446 6.069 14.350 1.00 91.44 130 ALA A O 1
ATOM 1098 N N . ASN A 1 131 ? -1.090 3.956 14.032 1.00 89.81 131 ASN A N 1
ATOM 1099 C CA . ASN A 1 131 ? -2.298 4.088 14.842 1.00 89.81 131 ASN A CA 1
ATOM 1100 C C . ASN A 1 131 ? -2.018 3.739 16.305 1.00 89.81 131 ASN A C 1
ATOM 1102 O O . ASN A 1 131 ? -2.067 2.580 16.707 1.00 89.81 131 ASN A O 1
ATOM 1106 N N . GLN A 1 132 ? -1.851 4.765 17.140 1.00 83.12 132 GLN A N 1
ATOM 1107 C CA . GLN A 1 132 ? -1.705 4.599 18.594 1.00 83.12 132 GLN A CA 1
ATOM 1108 C C . GLN A 1 132 ? -2.928 3.933 19.251 1.00 83.12 132 GLN A C 1
ATOM 1110 O O . GLN A 1 132 ? -2.824 3.337 20.321 1.00 83.12 132 GLN A O 1
ATOM 1115 N N . SER A 1 133 ? -4.099 4.026 18.612 1.00 82.25 133 SER A N 1
ATOM 1116 C CA . SER A 1 133 ? -5.338 3.409 19.084 1.00 82.25 133 SER A CA 1
ATOM 1117 C C . SER A 1 133 ? -5.373 1.889 18.895 1.00 82.25 133 SER A C 1
ATOM 1119 O O . SER A 1 133 ? -6.297 1.255 19.405 1.00 82.25 133 SER A O 1
ATOM 1121 N N . ILE A 1 134 ? -4.423 1.294 18.170 1.00 83.62 134 ILE A N 1
ATOM 1122 C CA . ILE A 1 134 ? -4.381 -0.140 17.882 1.00 83.62 134 ILE A CA 1
ATOM 1123 C C . ILE A 1 134 ? -3.228 -0.762 18.668 1.00 83.62 134 ILE A C 1
ATOM 1125 O O . ILE A 1 134 ? -2.072 -0.397 18.476 1.00 83.62 134 ILE A O 1
ATOM 1129 N N . ASN A 1 135 ? -3.519 -1.738 19.531 1.00 78.12 135 ASN A N 1
ATOM 1130 C CA . ASN A 1 135 ? -2.494 -2.509 20.217 1.00 78.12 135 ASN A CA 1
ATOM 1131 C C . ASN A 1 135 ? -2.433 -3.938 19.645 1.00 78.12 135 ASN A C 1
ATOM 1133 O O . ASN A 1 135 ? -3.243 -4.792 20.013 1.00 78.12 135 ASN A O 1
ATOM 1137 N N . PRO A 1 136 ? -1.438 -4.256 18.796 1.00 70.31 136 PRO A N 1
ATOM 1138 C CA . PRO A 1 136 ? -1.349 -5.567 18.152 1.00 70.31 136 PRO A CA 1
ATOM 1139 C C . PRO A 1 136 ? -1.148 -6.731 19.139 1.00 70.31 136 PRO A C 1
ATOM 1141 O O . PRO A 1 136 ? -1.436 -7.877 18.799 1.00 70.31 136 PRO A O 1
ATOM 1144 N N . ASN A 1 137 ? -0.698 -6.457 20.369 1.00 71.38 137 ASN A N 1
ATOM 1145 C CA . ASN A 1 137 ? -0.452 -7.477 21.391 1.00 71.38 137 ASN A CA 1
ATOM 1146 C C . ASN A 1 137 ? -1.699 -7.803 22.234 1.00 71.38 137 ASN A C 1
ATOM 1148 O O . ASN A 1 137 ? -1.717 -8.815 22.938 1.00 71.38 137 ASN A O 1
ATOM 1152 N N . LYS A 1 138 ? -2.762 -6.987 22.170 1.00 69.19 138 LYS A N 1
ATOM 1153 C CA . LYS A 1 138 ? -4.011 -7.233 22.905 1.00 69.19 138 LYS A CA 1
ATOM 1154 C C . LYS A 1 138 ? -4.974 -8.081 22.076 1.00 69.19 138 LYS A C 1
ATOM 1156 O O . LYS A 1 138 ? -5.7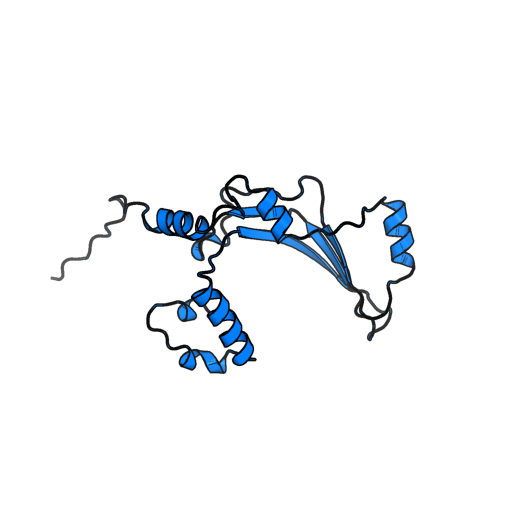63 -7.582 21.273 1.00 69.19 138 LYS A O 1
ATOM 1161 N N . ARG A 1 139 ? -4.951 -9.397 22.309 1.00 60.28 139 ARG A N 1
ATOM 1162 C CA . ARG A 1 139 ? -5.937 -10.322 21.723 1.00 60.28 139 ARG A CA 1
ATOM 1163 C C . ARG A 1 139 ? -7.356 -9.906 22.133 1.00 60.28 139 ARG A C 1
ATOM 1165 O O . ARG A 1 139 ? -7.629 -9.721 23.313 1.00 60.28 139 ARG A O 1
ATOM 1172 N N . GLY A 1 140 ? -8.251 -9.767 21.154 1.00 61.91 140 GLY A N 1
ATOM 1173 C CA . GLY A 1 140 ? -9.657 -9.409 21.378 1.00 61.91 140 GLY A CA 1
ATOM 1174 C C . GLY A 1 140 ? -9.961 -7.907 21.434 1.00 61.91 140 GLY A C 1
ATOM 1175 O O . GLY A 1 140 ? -11.128 -7.545 21.555 1.00 61.91 140 GLY A O 1
ATOM 1176 N N . GLU A 1 141 ? -8.972 -7.020 21.276 1.00 70.62 141 GLU A N 1
ATOM 1177 C CA . GLU A 1 141 ? -9.216 -5.567 21.263 1.00 70.62 141 GLU A CA 1
ATOM 1178 C C . GLU A 1 141 ? -10.191 -5.153 20.151 1.00 70.62 141 GLU A C 1
ATOM 1180 O O . GLU A 1 141 ? -11.114 -4.374 20.386 1.00 70.62 141 GLU A O 1
ATOM 1185 N N . ALA A 1 142 ? -10.052 -5.755 18.968 1.00 63.22 142 ALA A N 1
ATOM 1186 C CA . ALA A 1 142 ? -10.968 -5.534 17.857 1.00 63.22 142 ALA A CA 1
ATOM 1187 C C . ALA A 1 142 ? -12.415 -5.914 18.191 1.00 63.22 142 ALA A C 1
ATOM 1189 O O . ALA A 1 142 ? -13.333 -5.249 17.722 1.00 63.22 142 ALA A O 1
ATOM 1190 N N . LEU A 1 143 ? -12.637 -6.935 19.029 1.00 64.06 143 LEU A N 1
ATOM 1191 C CA . LEU A 1 143 ? -13.978 -7.320 19.480 1.00 64.06 143 LEU A CA 1
ATOM 1192 C C . LEU A 1 143 ? -14.550 -6.281 20.433 1.00 64.06 143 LEU A C 1
ATOM 1194 O O . LEU A 1 143 ? -15.687 -5.869 20.259 1.00 64.06 143 LEU A O 1
ATOM 1198 N N . SER A 1 144 ? -13.754 -5.821 21.398 1.00 64.38 144 SER A N 1
ATOM 1199 C CA . SER A 1 144 ? -14.193 -4.803 22.352 1.00 64.38 144 SER A CA 1
ATOM 1200 C C . SER A 1 144 ? -14.504 -3.475 21.661 1.00 64.38 144 SER A C 1
ATOM 1202 O O . SER A 1 144 ? -15.559 -2.907 21.906 1.00 64.38 144 SER A O 1
ATOM 1204 N N . LYS A 1 145 ? -13.633 -2.992 20.768 1.00 66.12 145 LYS A N 1
ATOM 1205 C CA . LYS A 1 145 ? -13.799 -1.678 20.127 1.00 66.12 145 LYS A CA 1
ATOM 1206 C C . LYS A 1 145 ? -14.857 -1.654 19.033 1.00 66.12 145 LYS A C 1
ATOM 1208 O O . LYS A 1 145 ? -15.530 -0.640 18.892 1.00 66.12 145 LYS A O 1
ATOM 1213 N N . SER A 1 146 ? -15.041 -2.759 18.308 1.00 58.81 146 SER A N 1
ATOM 1214 C CA . SER A 1 146 ? -16.203 -2.886 17.422 1.00 58.81 146 SER A CA 1
ATOM 1215 C C . SER A 1 146 ? -17.495 -2.966 18.236 1.00 58.81 146 SER A C 1
ATOM 1217 O O . SER A 1 146 ? -18.406 -2.193 17.977 1.00 58.81 146 SER A O 1
ATOM 1219 N N . ALA A 1 147 ? -17.557 -3.804 19.279 1.00 58.16 147 ALA A N 1
ATOM 1220 C CA . ALA A 1 147 ? -18.741 -3.937 20.132 1.00 58.16 147 ALA A CA 1
ATOM 1221 C C . ALA A 1 147 ? -19.119 -2.643 20.874 1.00 58.16 147 ALA A C 1
ATOM 1223 O O . ALA A 1 147 ? -20.301 -2.352 21.001 1.00 58.16 147 ALA A O 1
ATOM 1224 N N . LEU A 1 148 ? -18.148 -1.851 21.342 1.00 55.69 148 LEU A N 1
ATOM 1225 C CA . LEU A 1 148 ? -18.411 -0.588 22.042 1.00 55.69 148 LEU A CA 1
ATOM 1226 C C . LEU A 1 148 ? -19.079 0.465 21.144 1.00 55.69 148 LEU A C 1
ATOM 1228 O O . LEU A 1 148 ? -19.907 1.216 21.646 1.00 55.69 148 LEU A O 1
ATOM 1232 N N . LYS A 1 149 ? -18.788 0.491 19.834 1.00 50.75 149 LYS A N 1
ATOM 1233 C CA . LYS A 1 149 ? -19.502 1.360 18.881 1.00 50.75 149 LYS A CA 1
ATOM 1234 C C . LYS A 1 149 ? -20.930 0.883 18.587 1.00 50.75 149 LYS A C 1
ATOM 1236 O O . LYS A 1 149 ? -21.813 1.713 18.417 1.00 50.75 149 LYS A O 1
ATOM 1241 N N . PHE A 1 150 ? -21.199 -0.427 18.649 1.00 44.28 150 PHE A N 1
ATOM 1242 C CA . PHE A 1 150 ? -22.574 -0.958 18.599 1.00 44.28 150 PHE A CA 1
ATOM 1243 C C . PHE A 1 150 ? -23.417 -0.598 19.840 1.00 44.28 150 PHE A C 1
ATOM 1245 O O . PHE A 1 150 ? -24.635 -0.761 19.804 1.00 44.28 150 PHE A O 1
ATOM 1252 N N . ILE A 1 151 ? -22.788 -0.144 20.934 1.00 42.47 151 ILE A N 1
ATOM 1253 C CA . ILE A 1 151 ? -23.438 0.227 22.205 1.00 42.47 151 ILE A CA 1
ATOM 1254 C C . ILE A 1 151 ? -23.378 1.754 22.428 1.00 42.47 151 ILE A C 1
ATOM 1256 O O . ILE A 1 151 ? -23.581 2.227 23.546 1.00 42.47 151 ILE A O 1
ATOM 1260 N N . GLU A 1 152 ? -23.135 2.571 21.391 1.00 34.47 152 GLU A N 1
ATOM 1261 C CA . GLU A 1 152 ? -23.494 3.989 21.509 1.00 34.47 152 GLU A CA 1
ATOM 1262 C C . GLU A 1 152 ? -25.007 4.074 21.787 1.00 34.47 152 GLU A C 1
ATOM 1264 O O . GLU A 1 152 ? -25.803 3.451 21.076 1.00 34.47 152 GLU A O 1
ATOM 1269 N N . PRO A 1 153 ? -25.433 4.752 22.869 1.00 33.84 153 PRO A N 1
ATOM 1270 C CA . PRO A 1 153 ? -26.832 4.761 23.252 1.00 33.84 153 PRO A CA 1
ATOM 1271 C C . PRO A 1 153 ? -27.635 5.414 22.131 1.00 33.84 153 PRO A C 1
ATOM 1273 O O . PRO A 1 153 ? -27.227 6.452 21.612 1.00 33.84 153 PRO A O 1
ATOM 1276 N N . LEU A 1 154 ? -28.801 4.843 21.803 1.00 37.56 154 LEU A N 1
ATOM 1277 C CA . LEU A 1 154 ? -29.861 5.587 21.129 1.00 37.56 154 LEU A CA 1
ATOM 1278 C C . LEU A 1 154 ? -30.097 6.869 21.940 1.00 37.56 154 LEU A C 1
ATOM 1280 O O . LEU A 1 154 ? -30.817 6.870 22.942 1.00 37.56 154 LEU A O 1
ATOM 1284 N N . THR A 1 155 ? -29.467 7.968 21.539 1.00 38.19 155 THR A N 1
ATOM 1285 C CA . THR A 1 155 ? -29.856 9.287 22.001 1.00 38.19 155 THR A CA 1
ATOM 1286 C C . THR A 1 155 ? -31.263 9.526 21.475 1.00 38.19 155 THR A C 1
ATOM 1288 O O . THR A 1 155 ? -31.610 9.183 20.343 1.00 38.19 155 THR A O 1
ATOM 1291 N N . ARG A 1 156 ? -32.111 10.056 22.356 1.00 37.19 156 ARG A N 1
ATOM 1292 C CA . ARG A 1 156 ? -33.568 10.182 22.197 1.00 37.19 156 ARG A CA 1
ATOM 1293 C C . ARG A 1 156 ? -34.030 11.046 21.008 1.00 37.19 156 ARG A C 1
ATOM 1295 O O . ARG A 1 156 ? -35.222 11.293 20.890 1.00 37.19 156 ARG A O 1
ATOM 1302 N N . GLU A 1 157 ? -33.138 11.496 20.132 1.00 37.91 157 GLU A N 1
ATOM 1303 C CA . GLU A 1 157 ? -33.450 12.465 19.075 1.00 37.91 157 GLU A CA 1
ATOM 1304 C C . GLU A 1 157 ? -33.927 11.845 17.751 1.00 37.91 157 GLU A C 1
ATOM 1306 O O . GLU A 1 157 ? -34.447 12.571 16.914 1.00 37.91 157 GLU A O 1
ATOM 1311 N N . ASN A 1 158 ? -33.865 10.518 17.571 1.00 35.69 158 ASN A N 1
ATOM 1312 C CA . ASN A 1 158 ? -34.332 9.853 16.338 1.00 35.69 158 ASN A CA 1
ATOM 1313 C C . ASN A 1 158 ? -35.608 9.008 16.507 1.00 35.69 158 ASN A C 1
ATOM 1315 O O . ASN A 1 158 ? -35.857 8.088 15.725 1.00 35.69 158 ASN A O 1
ATOM 1319 N N . ALA A 1 159 ? -36.447 9.310 17.503 1.00 34.78 159 ALA A N 1
ATOM 1320 C CA . ALA A 1 159 ? -37.799 8.757 17.566 1.00 34.78 159 ALA A CA 1
ATOM 1321 C C . ALA A 1 159 ? -38.678 9.434 16.498 1.00 34.78 159 ALA A C 1
ATOM 1323 O O . ALA A 1 159 ? -39.421 10.371 16.777 1.00 34.78 159 ALA A O 1
ATOM 1324 N N . VAL A 1 160 ? -38.561 8.966 15.254 1.00 37.72 160 VAL A N 1
ATOM 1325 C CA . VAL A 1 160 ? -39.520 9.272 14.191 1.00 37.72 160 VAL A CA 1
ATOM 1326 C C . VAL A 1 160 ? -40.881 8.747 14.640 1.00 37.72 160 VAL A C 1
ATOM 1328 O O . VAL A 1 160 ? -41.061 7.554 14.890 1.00 37.72 160 VAL A O 1
ATOM 1331 N N . THR A 1 161 ? -41.825 9.668 14.776 1.00 36.88 161 THR A N 1
ATOM 1332 C CA . THR A 1 161 ? -43.237 9.420 15.039 1.00 36.88 161 THR A CA 1
ATOM 1333 C C . THR A 1 161 ? -43.815 8.483 13.977 1.00 36.88 161 THR A C 1
ATOM 1335 O O . THR A 1 161 ? -43.851 8.802 12.789 1.00 36.88 161 THR A O 1
ATOM 1338 N N . LEU A 1 162 ? -44.275 7.307 14.404 1.00 34.00 162 LEU A N 1
ATOM 1339 C CA . LEU A 1 162 ? -45.159 6.465 13.599 1.00 34.00 162 LEU A CA 1
ATOM 1340 C C . LEU A 1 162 ? -46.502 7.200 13.444 1.00 34.00 162 LEU A C 1
ATOM 1342 O O . LEU A 1 162 ? -47.016 7.689 14.452 1.00 34.00 162 LEU A O 1
ATOM 1346 N N . PRO A 1 163 ? -47.091 7.296 12.238 1.00 34.69 163 PRO A N 1
ATOM 1347 C CA . PRO A 1 163 ? -48.414 7.883 12.099 1.00 34.69 163 PRO A CA 1
ATOM 1348 C C . PRO A 1 163 ? -49.453 6.934 12.705 1.00 34.69 163 PRO A C 1
ATOM 1350 O O . PRO A 1 163 ? -49.498 5.746 12.371 1.00 34.69 163 PRO A O 1
ATOM 1353 N N . GLU A 1 164 ? -50.285 7.464 13.601 1.00 38.62 164 GLU A N 1
ATOM 1354 C CA . GLU A 1 164 ? -51.508 6.797 14.039 1.00 38.62 164 GLU A CA 1
ATOM 1355 C C . GLU A 1 164 ? -52.407 6.568 12.820 1.00 38.62 164 GLU A C 1
ATOM 1357 O O . GLU A 1 164 ? -52.698 7.484 12.050 1.00 38.62 164 GLU A O 1
ATOM 1362 N N . LYS A 1 165 ? -52.808 5.310 12.622 1.00 40.34 165 LYS A N 1
ATOM 1363 C CA . LYS A 1 165 ? -53.815 4.941 11.630 1.00 40.34 165 LYS A CA 1
ATOM 1364 C C . LYS A 1 165 ? -55.169 5.477 12.094 1.00 40.34 165 LYS A C 1
ATOM 1366 O O . LYS A 1 165 ? -55.625 5.089 13.168 1.00 40.34 165 LYS A O 1
ATOM 1371 N N . SER A 1 166 ? -55.793 6.313 11.269 1.00 43.84 166 SER A N 1
ATOM 1372 C CA . SER A 1 166 ? -57.239 6.568 11.263 1.00 43.84 166 SER A CA 1
ATOM 1373 C C . SER A 1 166 ? -57.976 5.482 10.494 1.00 43.84 166 SER A C 1
ATOM 1375 O O . SER A 1 166 ? -57.433 5.094 9.431 1.00 43.84 166 SER A O 1
#

Sequence (166 aa):
IKELFKPGVIFEEYAHLIKNPDNARRFFYQIHSRNLRPVVNVIYEREPFLGKNMDLENDFRVTFDLHLRSVSYPEVSDLYLEKGVSYAFPGFFILEIKFNHYCPTWVKPIMEDFQLRKEPASKYVGTINANQSINPNKRGEALSKSALKFIEPLTRENAVTLPEKS